Protein AF-A0A645C8P0-F1 (afdb_monomer_lite)

Foldseek 3Di:
DAQADAQCADDCPPSRRDCPVVLVVVVVPDDPVSSCRHYPVSVVCVVVVHDDPDDDPPVPPDPPCPPPDVVVVVPD

Structure (mmCIF, N/CA/C/O backbone):
data_AF-A0A645C8P0-F1
#
_entry.id   AF-A0A645C8P0-F1
#
loop_
_atom_site.group_PDB
_atom_site.id
_atom_site.type_symbol
_atom_site.label_atom_id
_atom_site.lab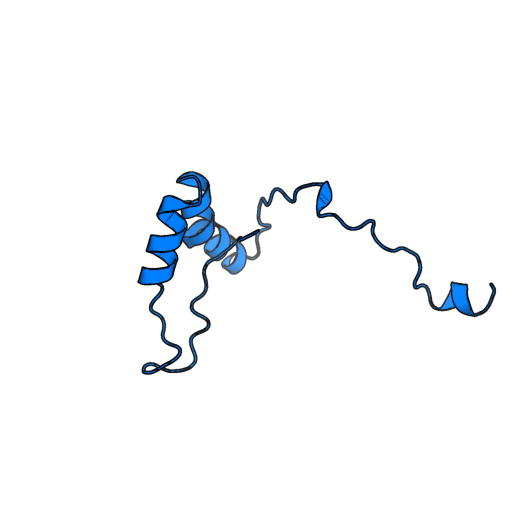el_alt_id
_atom_site.label_comp_id
_atom_site.label_asym_id
_atom_site.label_entity_id
_atom_site.label_seq_id
_atom_site.pdbx_PDB_ins_code
_atom_site.Cartn_x
_atom_site.Cartn_y
_atom_site.Cartn_z
_atom_site.occupancy
_atom_site.B_iso_or_equiv
_atom_site.auth_seq_id
_atom_site.auth_comp_id
_atom_site.auth_asym_id
_atom_site.auth_atom_id
_atom_site.pdbx_PDB_model_num
ATOM 1 N N . MET A 1 1 ? -13.536 4.266 0.328 1.00 74.88 1 MET A N 1
ATOM 2 C CA . MET A 1 1 ? -12.856 3.510 1.402 1.00 74.88 1 MET A CA 1
ATOM 3 C C . MET A 1 1 ? -11.548 2.973 0.838 1.00 74.88 1 MET A C 1
ATOM 5 O O . MET A 1 1 ? -11.562 2.536 -0.305 1.00 74.88 1 MET A O 1
ATOM 9 N N . VAL A 1 2 ? -10.433 3.084 1.565 1.00 85.00 2 VAL A N 1
ATOM 10 C CA . VAL A 1 2 ? -9.107 2.626 1.102 1.00 85.00 2 VAL A CA 1
ATOM 11 C C . VAL A 1 2 ? -8.676 1.452 1.973 1.00 85.00 2 VAL A C 1
ATOM 13 O O . VAL A 1 2 ? -8.732 1.560 3.195 1.00 85.00 2 VAL A O 1
ATOM 16 N 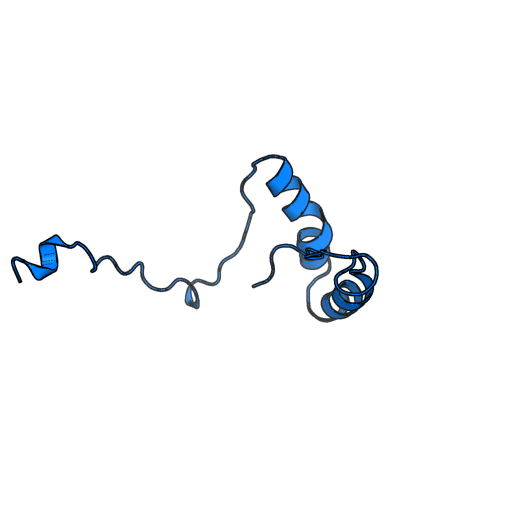N . HIS A 1 3 ? -8.270 0.347 1.348 1.00 90.19 3 HIS A N 1
ATOM 17 C CA . HIS A 1 3 ? -7.904 -0.889 2.049 1.00 90.19 3 HIS A CA 1
ATOM 18 C C . HIS A 1 3 ? -6.439 -1.262 1.901 1.00 90.19 3 HIS A C 1
ATOM 20 O O . HIS A 1 3 ? -5.875 -1.834 2.818 1.00 90.19 3 HIS A O 1
ATOM 26 N N . PHE A 1 4 ? -5.807 -0.935 0.785 1.00 92.50 4 PHE A N 1
ATOM 27 C CA . PHE A 1 4 ? -4.384 -1.161 0.596 1.00 92.50 4 PHE A CA 1
ATOM 28 C C . PHE A 1 4 ? -3.810 -0.058 -0.285 1.00 92.50 4 PHE A C 1
ATOM 30 O O . PHE A 1 4 ? -4.546 0.609 -1.020 1.00 92.50 4 PHE A O 1
ATOM 37 N N . LEU A 1 5 ? -2.500 0.144 -0.193 1.00 93.50 5 LEU A N 1
ATOM 38 C CA . LEU A 1 5 ? -1.749 1.031 -1.069 1.00 93.50 5 LEU A CA 1
ATOM 39 C C . LEU A 1 5 ? -0.912 0.185 -2.030 1.00 93.50 5 LEU A C 1
ATOM 41 O O . LEU A 1 5 ? -0.038 -0.562 -1.602 1.00 93.50 5 LEU A O 1
ATOM 45 N N . GLY A 1 6 ? -1.193 0.308 -3.324 1.00 93.19 6 GLY A N 1
ATOM 46 C CA . GLY A 1 6 ? -0.424 -0.319 -4.397 1.00 93.19 6 GLY A CA 1
ATOM 47 C C . GLY A 1 6 ? 0.230 0.736 -5.283 1.00 93.19 6 GLY A C 1
ATOM 48 O O . GLY A 1 6 ? -0.282 1.847 -5.408 1.00 93.19 6 GLY A O 1
ATOM 49 N N . THR A 1 7 ? 1.358 0.385 -5.896 1.00 93.81 7 THR A N 1
ATOM 50 C CA . THR A 1 7 ? 2.111 1.277 -6.793 1.00 93.81 7 THR A CA 1
ATOM 51 C C . THR A 1 7 ? 1.479 1.395 -8.173 1.00 93.81 7 THR A C 1
ATOM 53 O O . THR A 1 7 ? 1.630 2.417 -8.834 1.00 93.81 7 THR A O 1
ATOM 56 N N . ASP A 1 8 ? 0.801 0.332 -8.619 1.00 92.44 8 ASP A N 1
ATOM 57 C CA . ASP A 1 8 ? 0.332 0.181 -9.998 1.00 92.44 8 ASP A CA 1
ATOM 58 C C . ASP A 1 8 ? 1.463 0.454 -11.021 1.00 92.44 8 A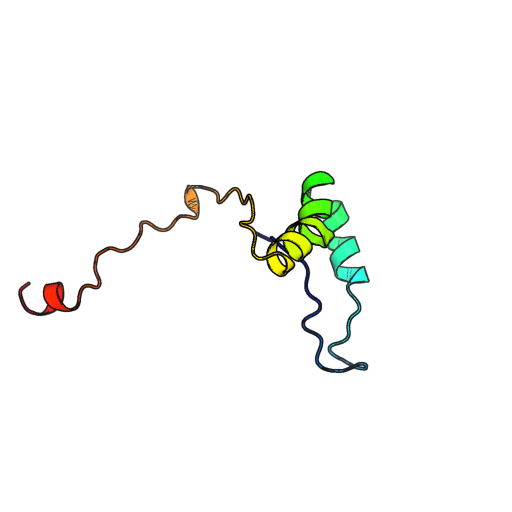SP A C 1
ATOM 60 O O . ASP A 1 8 ? 1.296 1.119 -12.053 1.00 92.44 8 ASP A O 1
ATOM 64 N N . ALA A 1 9 ? 2.668 -0.018 -10.684 1.00 93.00 9 ALA A N 1
ATOM 65 C CA . ALA A 1 9 ? 3.874 0.246 -11.450 1.00 93.00 9 ALA A CA 1
ATOM 66 C C . ALA A 1 9 ? 3.899 -0.536 -12.776 1.00 93.00 9 ALA A C 1
ATOM 68 O O . ALA A 1 9 ? 3.610 -1.729 -12.813 1.00 93.00 9 ALA A O 1
ATOM 69 N N . ILE A 1 10 ? 4.295 0.138 -13.858 1.00 91.62 10 ILE A N 1
ATOM 70 C CA . ILE A 1 10 ? 4.482 -0.424 -15.208 1.00 91.62 10 ILE A CA 1
ATOM 71 C C . ILE A 1 10 ? 5.887 -0.114 -15.755 1.00 91.62 10 ILE A C 1
ATOM 73 O O . ILE A 1 10 ? 6.405 -0.871 -16.573 1.00 91.62 10 ILE A O 1
ATOM 77 N N . SER A 1 11 ? 6.525 0.985 -15.330 1.00 90.38 11 SER A N 1
ATOM 78 C CA . SER A 1 11 ? 7.860 1.375 -15.803 1.00 90.38 11 SER A CA 1
ATOM 79 C C . SER A 1 11 ? 8.620 2.219 -14.779 1.00 90.38 11 SER A C 1
ATOM 81 O O . SER A 1 11 ? 8.028 2.958 -14.000 1.00 90.38 11 SER A O 1
ATOM 83 N N . ILE A 1 12 ? 9.951 2.163 -14.808 1.00 82.44 12 ILE A N 1
ATOM 84 C CA . ILE A 1 12 ? 10.800 2.842 -13.812 1.00 82.44 12 ILE A CA 1
ATOM 85 C C . ILE A 1 12 ? 10.703 4.378 -13.907 1.00 82.44 12 ILE A C 1
ATOM 87 O O . ILE A 1 12 ? 10.790 5.070 -12.896 1.00 82.44 12 ILE A O 1
ATOM 91 N N . GLU A 1 13 ? 10.485 4.927 -15.103 1.00 83.31 13 GLU A N 1
ATOM 92 C CA . GLU A 1 13 ? 10.556 6.377 -15.345 1.00 83.31 13 GLU A CA 1
ATOM 93 C C . GLU A 1 13 ? 9.227 7.121 -15.163 1.00 83.31 13 GLU A C 1
ATOM 95 O O . GLU A 1 13 ? 9.228 8.327 -14.932 1.00 83.31 13 GLU A O 1
ATOM 100 N N . ARG A 1 14 ? 8.081 6.436 -15.296 1.00 80.88 14 ARG A N 1
ATOM 101 C CA . ARG A 1 14 ? 6.753 7.075 -15.226 1.00 80.88 14 ARG A CA 1
ATOM 102 C C . ARG A 1 14 ? 5.888 6.464 -14.136 1.00 80.88 14 ARG A C 1
ATOM 104 O O . ARG A 1 14 ? 5.606 7.107 -13.134 1.00 80.88 14 ARG A O 1
ATOM 111 N N . ARG A 1 15 ? 5.452 5.221 -14.342 1.00 86.81 15 ARG A N 1
ATOM 112 C CA . ARG A 1 15 ? 4.605 4.481 -13.398 1.00 86.81 15 ARG A CA 1
ATOM 113 C C . ARG A 1 15 ? 5.493 3.578 -12.562 1.00 86.81 15 ARG A C 1
ATOM 115 O O . ARG A 1 15 ? 5.579 2.387 -12.852 1.00 86.81 15 ARG A O 1
ATOM 122 N N . ASN A 1 16 ? 6.202 4.169 -11.608 1.00 92.00 16 ASN A N 1
ATOM 123 C CA . ASN A 1 16 ? 7.219 3.479 -10.822 1.00 92.00 16 ASN A CA 1
ATOM 124 C C . ASN A 1 16 ? 6.677 2.995 -9.471 1.00 92.00 16 ASN A C 1
ATOM 126 O O . ASN A 1 16 ? 5.479 3.052 -9.202 1.00 92.00 16 ASN A O 1
ATOM 130 N N . THR A 1 17 ? 7.565 2.462 -8.635 1.00 92.81 17 THR A N 1
ATOM 131 C CA . THR A 1 17 ? 7.210 1.873 -7.342 1.00 92.81 17 THR A CA 1
ATOM 132 C C . THR A 1 17 ? 7.199 2.870 -6.181 1.00 92.81 17 THR A C 1
ATOM 134 O O . THR A 1 17 ? 7.065 2.447 -5.035 1.00 92.81 17 THR A O 1
ATOM 137 N N . ASP A 1 18 ? 7.374 4.170 -6.427 1.00 93.69 18 ASP A N 1
ATOM 138 C CA . ASP A 1 18 ? 7.428 5.164 -5.356 1.00 93.69 18 ASP A CA 1
ATOM 139 C C . ASP A 1 18 ? 6.029 5.472 -4.805 1.00 93.69 18 ASP A C 1
ATOM 141 O O . ASP A 1 18 ? 5.159 6.020 -5.481 1.00 93.69 18 ASP A O 1
ATOM 145 N N . THR A 1 19 ? 5.827 5.154 -3.527 1.00 93.94 19 THR A N 1
ATOM 146 C CA . THR A 1 19 ? 4.590 5.439 -2.791 1.00 93.94 19 THR A CA 1
ATOM 147 C C . THR A 1 19 ? 4.744 6.564 -1.766 1.00 93.94 19 THR A C 1
ATOM 149 O O . THR A 1 19 ? 3.811 6.825 -1.002 1.00 93.94 19 THR A O 1
ATOM 152 N N . SER A 1 20 ? 5.893 7.242 -1.705 1.00 93.56 20 SER A N 1
ATOM 153 C CA . SER A 1 20 ? 6.236 8.197 -0.637 1.00 93.56 20 SER A CA 1
ATOM 154 C C . SER A 1 20 ? 5.237 9.350 -0.533 1.00 93.56 20 SER A C 1
ATOM 156 O O . SER A 1 20 ? 4.775 9.695 0.560 1.00 93.56 20 SER A O 1
ATOM 158 N N . SER A 1 21 ? 4.841 9.912 -1.677 1.00 92.75 21 SER A N 1
ATOM 159 C CA . SER A 1 21 ? 3.859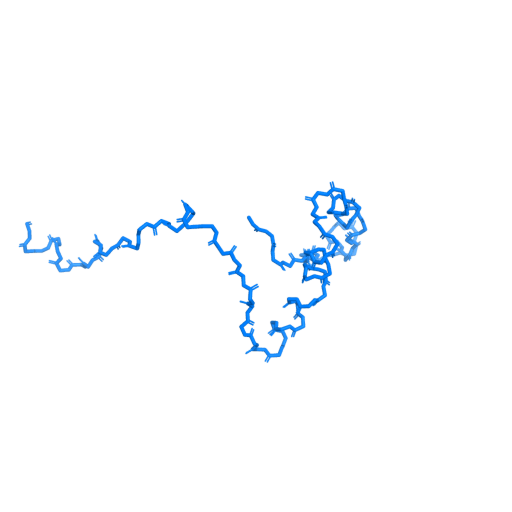 11.001 -1.746 1.00 92.75 21 SER A CA 1
ATOM 160 C C . SER A 1 21 ? 2.476 10.565 -1.254 1.00 92.75 21 SER A C 1
ATOM 162 O O . SER A 1 21 ? 1.836 11.284 -0.483 1.00 92.75 21 SER A O 1
ATOM 164 N N . ALA A 1 22 ? 2.034 9.361 -1.631 1.00 92.38 22 ALA A N 1
ATOM 165 C CA . ALA A 1 22 ? 0.762 8.801 -1.180 1.00 92.38 22 ALA A CA 1
ATOM 166 C C . ALA A 1 22 ? 0.779 8.506 0.328 1.00 92.38 22 ALA A C 1
ATOM 168 O O . ALA A 1 22 ? -0.164 8.850 1.041 1.00 92.38 22 ALA A O 1
ATOM 169 N N . LEU A 1 23 ? 1.884 7.954 0.839 1.00 94.00 23 LEU A N 1
ATOM 170 C CA . LEU A 1 23 ? 2.066 7.692 2.265 1.00 94.00 23 LEU A CA 1
ATOM 171 C C . LEU A 1 23 ? 1.992 8.986 3.089 1.00 94.00 23 LEU A C 1
ATOM 173 O O . LEU A 1 23 ? 1.317 9.030 4.119 1.00 94.00 23 LEU A O 1
ATOM 177 N N . LYS A 1 24 ? 2.646 10.058 2.624 1.00 94.50 24 LYS A N 1
ATOM 178 C CA . LYS A 1 24 ? 2.581 11.380 3.264 1.00 94.50 24 LYS A CA 1
ATOM 179 C C . LYS A 1 24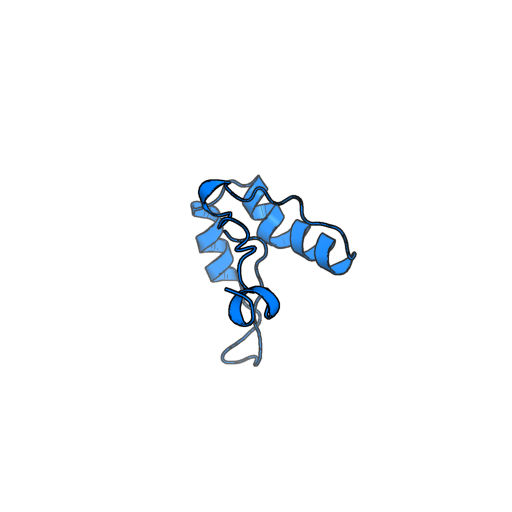 ? 1.154 11.934 3.276 1.00 94.50 24 LYS A C 1
ATOM 181 O O . LYS A 1 24 ? 0.733 12.485 4.289 1.00 94.50 24 LYS A O 1
ATOM 186 N N . ALA A 1 25 ? 0.403 11.754 2.190 1.00 92.62 25 ALA A N 1
ATOM 187 C CA . ALA A 1 25 ? -0.992 12.180 2.114 1.00 92.62 25 ALA A CA 1
ATOM 188 C C . ALA A 1 25 ? -1.913 11.386 3.059 1.00 92.62 25 ALA A C 1
ATOM 190 O O . ALA A 1 25 ? -2.840 11.964 3.625 1.00 92.62 25 ALA A O 1
ATOM 191 N N . LEU A 1 26 ? -1.663 10.086 3.250 1.00 93.00 26 LEU A N 1
ATOM 192 C CA . LEU A 1 26 ? -2.457 9.233 4.140 1.00 93.00 26 LEU A CA 1
ATOM 193 C C . LEU A 1 26 ? -2.201 9.529 5.622 1.00 93.00 26 LEU A C 1
ATOM 195 O O . LEU A 1 26 ? -3.160 9.597 6.386 1.00 93.00 26 LEU A O 1
ATOM 199 N N . LYS A 1 27 ? -0.947 9.783 6.024 1.00 93.06 27 LYS A N 1
ATOM 200 C CA . LYS A 1 27 ? -0.565 10.059 7.426 1.00 93.06 27 LYS A CA 1
ATOM 201 C C . LYS A 1 27 ? -1.378 11.172 8.102 1.00 93.06 27 LYS A C 1
ATOM 203 O O . LYS A 1 27 ? -1.550 11.130 9.311 1.00 93.06 27 LYS A O 1
ATOM 208 N N . GLY A 1 28 ? -1.868 12.155 7.344 1.00 90.00 28 GLY A N 1
ATOM 209 C CA . GLY A 1 28 ? -2.693 13.255 7.865 1.00 90.00 28 GLY A CA 1
ATOM 210 C C . GLY A 1 28 ? -4.205 13.068 7.711 1.00 90.00 28 GLY A C 1
ATOM 211 O O . GLY A 1 28 ? -4.957 13.977 8.044 1.00 90.00 28 GLY A O 1
ATOM 212 N N . LYS A 1 29 ? -4.661 11.944 7.146 1.00 93.19 29 LYS A N 1
ATOM 213 C CA . LYS A 1 29 ? -6.069 11.719 6.775 1.00 93.19 29 LYS A CA 1
ATOM 214 C C . LYS A 1 29 ? -6.705 10.509 7.445 1.00 93.19 29 LYS A C 1
ATOM 216 O O . LYS A 1 29 ? -7.927 10.394 7.425 1.00 93.19 29 LYS A O 1
ATOM 221 N N . VAL A 1 30 ? -5.901 9.599 7.984 1.00 91.62 30 VAL A N 1
ATOM 222 C CA . VAL A 1 30 ? -6.385 8.372 8.623 1.00 91.62 30 VAL A CA 1
ATOM 223 C C . VAL A 1 30 ? -5.736 8.197 9.991 1.00 91.62 30 VAL A C 1
ATOM 225 O O . VAL A 1 30 ? -4.642 8.705 10.233 1.00 91.62 30 VAL A O 1
ATOM 228 N N . ALA A 1 31 ? -6.411 7.467 10.878 1.00 91.88 31 ALA A N 1
ATOM 229 C CA . ALA A 1 31 ? -5.847 7.080 12.165 1.00 91.88 31 ALA A CA 1
ATOM 230 C C . ALA A 1 31 ? -4.584 6.208 11.972 1.00 91.88 31 ALA A C 1
ATOM 232 O O . ALA A 1 31 ? -4.516 5.470 10.981 1.00 91.88 31 ALA A O 1
ATOM 233 N N . PRO A 1 32 ? -3.596 6.257 12.883 1.00 91.75 32 PRO A N 1
ATOM 234 C CA . PRO A 1 32 ? -2.369 5.464 12.779 1.00 91.75 32 PRO A CA 1
ATOM 235 C C . PRO A 1 32 ? -2.610 3.962 12.565 1.00 91.75 32 PRO A C 1
ATOM 237 O O . PRO A 1 32 ? -1.952 3.345 11.730 1.00 91.75 32 PRO A O 1
ATOM 240 N N . GLU A 1 33 ? -3.608 3.389 13.235 1.00 91.00 33 GLU A N 1
ATOM 241 C CA . GLU A 1 33 ? -3.973 1.972 13.127 1.00 91.00 33 GLU A CA 1
ATOM 242 C C . GLU A 1 33 ? -4.546 1.648 11.739 1.00 91.00 33 GLU A C 1
ATOM 244 O O . GLU A 1 33 ? -4.277 0.596 11.157 1.00 91.00 33 GLU A O 1
ATOM 249 N N . ALA A 1 34 ? -5.320 2.575 11.166 1.00 91.25 34 ALA A N 1
ATOM 250 C CA . ALA A 1 34 ? -5.824 2.448 9.803 1.00 91.25 34 ALA A CA 1
ATOM 251 C C . ALA A 1 34 ? -4.691 2.584 8.775 1.00 91.25 34 ALA A C 1
ATOM 253 O O . ALA A 1 34 ? -4.688 1.871 7.772 1.00 91.25 34 ALA A O 1
ATOM 254 N N . LEU A 1 35 ? -3.714 3.462 9.030 1.00 93.94 35 LEU A N 1
ATOM 255 C CA . LEU A 1 35 ? -2.537 3.611 8.179 1.00 93.94 35 LEU A CA 1
ATOM 256 C C . LEU A 1 35 ? -1.736 2.309 8.120 1.00 93.94 35 LEU A C 1
ATOM 258 O O . LEU A 1 35 ? -1.443 1.845 7.022 1.00 93.94 35 LEU A O 1
ATOM 262 N N . GLU A 1 36 ? -1.427 1.708 9.272 1.00 93.31 36 GLU A N 1
ATOM 263 C CA . GLU A 1 36 ? -0.710 0.430 9.363 1.00 93.31 36 GLU A CA 1
ATOM 264 C C . GLU A 1 36 ? -1.437 -0.683 8.596 1.00 93.31 36 GLU A C 1
ATOM 266 O O . GLU A 1 36 ? -0.821 -1.421 7.817 1.00 93.31 36 GLU A O 1
ATOM 271 N N . ARG A 1 37 ? -2.769 -0.752 8.734 1.00 93.19 37 ARG A N 1
ATOM 272 C CA . ARG A 1 37 ? -3.586 -1.703 7.973 1.00 93.19 37 ARG A CA 1
ATOM 273 C C . ARG A 1 37 ? -3.476 -1.492 6.462 1.00 93.19 37 ARG A C 1
ATOM 275 O O . ARG A 1 37 ? -3.284 -2.465 5.736 1.00 93.19 37 ARG A O 1
ATOM 282 N N . ILE A 1 38 ? -3.557 -0.243 5.996 1.00 93.75 38 ILE A N 1
ATOM 283 C CA . ILE A 1 38 ? -3.495 0.117 4.568 1.00 93.75 38 ILE A CA 1
ATOM 284 C C . ILE A 1 38 ? -2.121 -0.180 3.955 1.00 93.75 38 ILE A C 1
ATOM 286 O O . ILE A 1 38 ? -2.042 -0.610 2.806 1.00 93.75 38 ILE A O 1
ATOM 290 N N . VAL A 1 39 ? -1.032 0.079 4.678 1.00 94.62 39 VAL A N 1
ATOM 291 C CA . VAL A 1 39 ? 0.322 -0.015 4.102 1.00 94.62 39 VAL A CA 1
ATOM 292 C C . VAL A 1 39 ? 0.955 -1.396 4.256 1.00 94.62 39 VAL A C 1
ATOM 294 O O . VAL A 1 39 ? 1.898 -1.695 3.532 1.00 94.62 39 VAL A O 1
ATOM 297 N N . SER A 1 40 ? 0.468 -2.221 5.189 1.00 93.62 40 SER A N 1
ATOM 298 C CA . SER A 1 40 ? 1.119 -3.487 5.544 1.00 93.62 40 SER A CA 1
ATOM 299 C C . SER A 1 40 ? 0.129 -4.632 5.768 1.00 93.62 40 SER A C 1
ATOM 301 O O . SER A 1 40 ? 0.096 -5.580 4.980 1.00 93.62 40 SER A O 1
ATOM 303 N N . VAL A 1 41 ? -0.715 -4.548 6.805 1.00 93.94 41 VAL A N 1
ATOM 304 C CA . VAL A 1 41 ? -1.483 -5.713 7.296 1.00 93.94 41 VAL A CA 1
ATOM 305 C C . VAL A 1 41 ? -2.413 -6.288 6.230 1.00 93.94 41 VAL A C 1
ATOM 307 O O . VAL A 1 41 ? -2.477 -7.505 6.057 1.00 93.94 41 VAL A O 1
ATOM 310 N N . ASN A 1 42 ? -3.114 -5.431 5.486 1.00 94.31 42 ASN A N 1
ATOM 311 C CA . ASN A 1 42 ? -4.078 -5.893 4.492 1.00 94.31 42 ASN A CA 1
ATOM 312 C C . ASN A 1 42 ? -3.386 -6.546 3.290 1.00 94.31 42 ASN A C 1
ATOM 314 O O . ASN A 1 42 ? -3.858 -7.566 2.797 1.00 94.31 42 ASN A O 1
ATOM 318 N N . SER A 1 43 ? -2.241 -6.017 2.856 1.00 93.69 43 SER A N 1
ATOM 319 C CA . SER A 1 43 ? -1.447 -6.628 1.786 1.00 93.69 43 SER A CA 1
ATOM 320 C C . SER A 1 43 ? -0.942 -8.016 2.190 1.00 93.69 43 SER A C 1
ATOM 322 O O . SER A 1 43 ? -1.051 -8.954 1.403 1.00 93.69 43 SER A O 1
ATOM 324 N N . GLN A 1 44 ? -0.472 -8.178 3.433 1.00 95.12 44 GLN A N 1
ATOM 325 C CA . GLN A 1 44 ? -0.047 -9.480 3.958 1.00 95.12 44 GLN A CA 1
ATOM 326 C C . GLN A 1 44 ? -1.208 -10.484 3.998 1.00 95.12 44 GLN A C 1
ATOM 328 O O . GLN A 1 44 ? -1.063 -11.620 3.555 1.00 95.12 44 GLN A O 1
ATOM 333 N N . ALA A 1 45 ? -2.383 -10.060 4.468 1.00 94.94 45 ALA A N 1
ATOM 334 C CA . ALA A 1 45 ? -3.569 -10.910 4.484 1.00 94.94 45 ALA A CA 1
ATOM 335 C C . ALA A 1 45 ? -4.011 -11.336 3.070 1.00 94.94 45 ALA A C 1
ATOM 337 O O . ALA A 1 45 ? -4.391 -12.490 2.889 1.00 94.94 45 ALA A O 1
ATOM 338 N N . ILE A 1 46 ? -3.900 -10.457 2.062 1.00 94.06 46 ILE A N 1
ATOM 339 C CA . ILE A 1 46 ? -4.165 -10.804 0.652 1.00 94.06 46 ILE A CA 1
ATOM 340 C C . ILE A 1 46 ? -3.193 -11.888 0.165 1.00 94.06 46 ILE A C 1
ATOM 342 O O . ILE A 1 46 ? -3.632 -12.871 -0.428 1.00 94.06 46 ILE A O 1
ATOM 346 N N . ILE A 1 47 ? -1.892 -11.735 0.438 1.00 95.94 47 ILE A N 1
ATOM 347 C CA . ILE A 1 47 ? -0.856 -12.714 0.058 1.00 95.94 47 ILE A CA 1
ATOM 348 C C . ILE A 1 47 ? -1.124 -14.080 0.706 1.00 95.94 47 ILE A C 1
ATOM 350 O O . ILE A 1 47 ? -0.943 -15.119 0.077 1.00 95.94 47 ILE A O 1
ATOM 354 N N . GLU A 1 48 ? -1.599 -14.082 1.949 1.00 97.19 48 GLU A N 1
ATOM 355 C CA . GLU A 1 48 ? -1.914 -15.289 2.718 1.00 97.19 48 GLU A CA 1
ATOM 356 C C . GLU A 1 48 ? -3.314 -15.861 2.431 1.00 97.19 48 GLU A C 1
ATOM 358 O O . GLU A 1 48 ? -3.734 -16.809 3.095 1.00 97.19 48 GLU A O 1
ATOM 363 N N . ASN A 1 49 ? -4.054 -15.299 1.466 1.00 95.50 49 ASN A N 1
ATOM 364 C CA . ASN A 1 49 ? -5.433 -15.681 1.144 1.00 95.50 49 ASN A CA 1
ATOM 365 C C . ASN A 1 49 ? -6.374 -15.647 2.371 1.00 95.50 49 ASN A C 1
ATOM 367 O O . ASN A 1 49 ? -7.243 -16.505 2.549 1.00 95.50 49 ASN A O 1
ATOM 371 N N . ARG A 1 50 ? -6.186 -14.654 3.247 1.00 95.06 50 ARG A N 1
ATOM 372 C CA . ARG A 1 50 ? -7.024 -14.405 4.424 1.00 95.06 50 ARG A CA 1
ATOM 373 C C . ARG A 1 50 ? -8.031 -13.293 4.151 1.00 95.06 50 ARG A C 1
ATOM 375 O O . ARG A 1 50 ? -7.771 -12.355 3.400 1.00 95.06 50 ARG A O 1
ATOM 382 N N . TYR A 1 51 ? -9.184 -13.376 4.812 1.00 90.19 51 TYR A N 1
ATOM 383 C CA . TYR A 1 51 ? -10.178 -12.307 4.773 1.00 90.19 51 TYR A CA 1
ATOM 384 C C . TYR A 1 51 ? -9.637 -11.024 5.405 1.00 90.19 51 TYR A C 1
ATOM 386 O O . TYR A 1 51 ? -8.981 -11.056 6.448 1.00 90.19 51 TYR A O 1
ATOM 394 N N . LEU A 1 52 ? -9.969 -9.890 4.787 1.00 88.31 52 LEU A N 1
ATOM 395 C CA . LEU A 1 52 ? -9.736 -8.577 5.371 1.00 88.31 52 LEU A CA 1
ATOM 396 C C . LEU A 1 52 ? -10.873 -8.239 6.333 1.00 88.31 52 LEU A C 1
ATOM 398 O O . LEU A 1 52 ? -12.047 -8.318 5.971 1.00 88.31 52 LEU A O 1
ATOM 402 N N . ASP A 1 53 ? -10.519 -7.810 7.538 1.00 77.94 53 ASP A N 1
ATOM 403 C CA . ASP A 1 53 ? -11.464 -7.220 8.480 1.00 77.94 53 ASP A CA 1
ATOM 404 C C . ASP A 1 53 ? -11.742 -5.766 8.066 1.00 77.94 53 ASP A C 1
ATOM 406 O O . ASP A 1 53 ? -10.997 -4.837 8.404 1.00 77.94 53 ASP A O 1
ATOM 410 N N . VAL A 1 54 ? -12.777 -5.589 7.240 1.00 76.81 54 VAL A N 1
ATOM 411 C CA . VAL A 1 54 ? -13.174 -4.298 6.671 1.00 76.81 54 VAL A CA 1
ATOM 412 C C . VAL A 1 54 ? -14.547 -3.879 7.171 1.00 76.81 54 VAL A C 1
ATOM 414 O O . VAL A 1 54 ? -15.559 -4.530 6.919 1.00 76.81 54 VAL A O 1
ATOM 417 N N . HIS A 1 55 ? -14.588 -2.732 7.845 1.00 71.56 55 HIS A N 1
ATOM 418 C CA . HIS A 1 55 ? -15.841 -2.108 8.236 1.00 71.56 55 HIS A CA 1
ATOM 419 C C . HIS A 1 55 ? -16.411 -1.321 7.053 1.00 71.56 55 HIS A C 1
ATOM 421 O O . HIS A 1 55 ? -16.002 -0.190 6.798 1.00 71.56 55 HIS A O 1
ATOM 427 N N . VAL A 1 56 ? -17.333 -1.928 6.303 1.00 67.31 56 VAL A N 1
ATOM 428 C CA . VAL A 1 56 ? -18.082 -1.234 5.248 1.00 67.31 56 VAL A CA 1
ATOM 429 C C . VAL A 1 56 ? -19.229 -0.456 5.908 1.00 67.31 56 VAL A C 1
ATOM 431 O O . VAL A 1 56 ? -20.081 -1.086 6.541 1.00 67.31 56 VAL A O 1
ATOM 434 N N . PRO A 1 57 ? -19.286 0.885 5.785 1.00 68.56 57 PRO A N 1
ATOM 435 C CA . PRO A 1 57 ? -20.420 1.665 6.273 1.00 68.56 57 PRO A CA 1
ATOM 436 C C . PRO A 1 57 ? -21.721 1.147 5.662 1.00 68.56 57 PRO A C 1
ATOM 438 O O . PRO A 1 57 ? -21.806 0.954 4.446 1.00 68.56 57 PRO A O 1
ATOM 441 N N . LYS A 1 58 ? -22.740 0.920 6.497 1.00 67.19 58 LYS A N 1
ATOM 442 C CA . LYS A 1 58 ? -24.019 0.349 6.052 1.00 67.19 58 LYS A CA 1
ATOM 443 C C . LYS A 1 58 ? -24.708 1.214 4.996 1.00 67.19 58 LYS A C 1
ATOM 445 O O . LYS A 1 58 ? -25.447 0.667 4.186 1.00 67.19 58 LYS A O 1
ATOM 450 N N . GLU A 1 59 ? -24.443 2.523 4.958 1.00 67.69 59 GLU A N 1
ATOM 451 C CA . GLU A 1 59 ? -25.018 3.422 3.949 1.00 67.69 59 GLU A CA 1
ATOM 4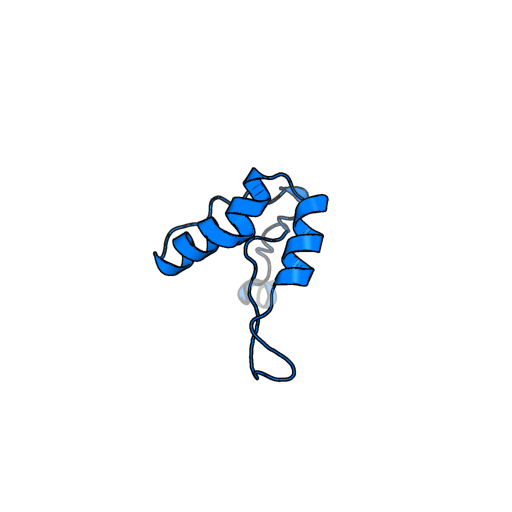52 C C . GLU A 1 59 ? -24.430 3.217 2.542 1.00 67.69 59 GLU A C 1
ATOM 454 O O . GLU A 1 59 ? -25.048 3.608 1.556 1.00 67.69 59 GLU A O 1
ATOM 459 N N . LEU A 1 60 ? -23.247 2.600 2.432 1.00 62.31 60 LEU A N 1
ATOM 460 C CA . LEU A 1 60 ? -22.603 2.274 1.153 1.00 62.31 60 LEU A CA 1
ATOM 461 C C . LEU A 1 60 ? -22.957 0.872 0.649 1.00 62.31 60 LEU A C 1
ATOM 463 O O . LEU A 1 60 ? -22.670 0.540 -0.503 1.00 62.31 60 LEU A O 1
ATOM 467 N N . CYS A 1 61 ? -23.591 0.051 1.488 1.00 58.22 61 CYS A N 1
ATOM 468 C CA . CYS A 1 61 ? -24.192 -1.196 1.055 1.00 58.22 61 CYS A CA 1
ATOM 469 C C . CYS A 1 61 ? -25.435 -0.855 0.229 1.00 58.22 61 CYS A C 1
ATOM 471 O O . CYS A 1 61 ? -26.538 -0.756 0.767 1.00 58.22 61 CYS A O 1
ATOM 473 N N . LEU A 1 62 ? -25.257 -0.669 -1.084 1.00 61.03 62 LEU A N 1
ATOM 474 C CA . LEU A 1 62 ? -26.384 -0.666 -2.011 1.00 61.03 62 LEU A CA 1
ATOM 475 C C . LEU A 1 62 ? -27.227 -1.912 -1.710 1.00 61.03 62 LEU A C 1
ATOM 477 O O . LEU A 1 62 ? -26.651 -3.000 -1.571 1.00 61.03 62 LEU A O 1
ATOM 481 N N . PRO A 1 63 ? -28.559 -1.783 -1.566 1.00 60.12 63 PRO A N 1
ATOM 482 C CA . PRO A 1 63 ? -29.406 -2.947 -1.398 1.00 60.12 63 PRO A CA 1
ATOM 483 C C . PRO A 1 63 ? -29.093 -3.884 -2.557 1.00 60.12 63 PRO A C 1
ATOM 485 O O . PRO A 1 63 ? -29.119 -3.470 -3.714 1.00 60.12 63 PRO A O 1
ATOM 488 N N . TYR A 1 64 ? -28.705 -5.114 -2.219 1.00 55.66 64 TYR A N 1
ATOM 489 C CA . TYR A 1 64 ? -28.409 -6.165 -3.180 1.00 55.66 64 TYR A CA 1
ATOM 490 C C . TYR A 1 64 ? -29.588 -6.218 -4.149 1.00 55.66 64 TYR A C 1
ATOM 492 O O . TYR A 1 64 ? -30.685 -6.622 -3.756 1.00 55.66 64 TYR A O 1
ATOM 500 N N . ASP A 1 65 ? -29.394 -5.715 -5.368 1.00 52.53 65 ASP A N 1
ATOM 501 C CA . ASP A 1 65 ? -30.460 -5.584 -6.350 1.00 52.53 65 ASP A CA 1
ATOM 502 C C . ASP A 1 65 ? -30.815 -6.998 -6.817 1.00 52.53 65 ASP A C 1
ATOM 504 O O . ASP A 1 65 ? -30.272 -7.534 -7.782 1.00 52.53 65 ASP A O 1
ATOM 508 N N . ARG A 1 66 ? -31.697 -7.661 -6.061 1.00 53.94 66 ARG A N 1
ATOM 509 C CA . ARG A 1 66 ? -32.202 -9.012 -6.334 1.00 53.94 66 ARG A CA 1
ATOM 510 C C . ARG A 1 66 ? -33.059 -9.064 -7.608 1.00 53.94 66 ARG A C 1
ATOM 512 O O . ARG A 1 66 ? -33.657 -10.098 -7.885 1.00 53.94 66 ARG A O 1
ATOM 519 N N . SER A 1 67 ? -33.123 -7.994 -8.401 1.00 52.28 67 SER A N 1
ATOM 520 C CA . SER A 1 67 ? -34.072 -7.849 -9.503 1.00 52.28 67 SER A CA 1
ATOM 521 C C . SER A 1 67 ? -33.433 -7.792 -10.894 1.00 52.28 67 SER A C 1
ATOM 523 O O . SER A 1 67 ? -33.861 -7.045 -11.764 1.00 52.28 67 SER A O 1
ATOM 525 N N . LYS A 1 68 ? -32.439 -8.642 -11.173 1.00 52.56 68 LYS A N 1
ATOM 526 C CA . LYS A 1 68 ? -32.078 -8.972 -12.569 1.00 52.56 68 LYS A CA 1
ATOM 527 C C . LYS A 1 68 ? -31.970 -10.474 -12.798 1.00 52.56 68 LYS A C 1
ATOM 529 O O . LYS A 1 68 ? -31.062 -10.950 -13.471 1.00 52.56 68 LYS A O 1
ATOM 534 N N . SER A 1 69 ? -32.917 -11.235 -12.250 1.00 57.38 69 SER A N 1
ATOM 535 C CA . SER A 1 69 ? -33.161 -12.583 -12.758 1.00 57.38 69 SER A CA 1
ATOM 536 C C . SER A 1 69 ? -33.784 -12.454 -14.144 1.00 57.38 69 SER A C 1
ATOM 538 O O . SER A 1 69 ? -34.824 -11.824 -14.307 1.00 57.38 69 SER A O 1
ATOM 540 N N . PHE A 1 70 ? -33.152 -13.051 -15.150 1.00 59.72 70 PHE A N 1
ATOM 541 C CA . PHE A 1 70 ? -33.635 -13.081 -16.534 1.00 59.72 70 PHE A CA 1
ATOM 542 C C . PHE A 1 70 ? -35.094 -13.581 -16.638 1.00 59.72 70 PHE A C 1
ATOM 544 O O . PHE A 1 70 ? -35.834 -13.178 -17.531 1.00 59.72 70 PHE A O 1
ATOM 551 N N . LEU A 1 71 ? -35.531 -14.394 -15.668 1.00 61.22 71 LEU A N 1
ATOM 552 C CA . LEU A 1 71 ? -36.891 -14.923 -15.562 1.00 61.22 71 LEU A CA 1
ATOM 553 C C . LEU A 1 71 ? -37.945 -13.863 -15.204 1.00 61.22 71 LEU A C 1
ATOM 555 O O . LEU A 1 71 ? -39.085 -13.992 -15.641 1.00 61.22 71 LEU A O 1
ATOM 559 N N . SER A 1 72 ? -37.596 -12.794 -14.477 1.00 57.81 72 SER A N 1
ATOM 560 C CA . SER A 1 72 ? -38.571 -11.751 -14.111 1.00 57.81 72 SER A CA 1
ATOM 561 C C . SER A 1 72 ? -38.942 -10.828 -15.276 1.00 57.81 72 SER A C 1
ATOM 563 O O . SER A 1 72 ? -39.894 -10.071 -15.160 1.00 57.81 72 SER A O 1
ATOM 565 N N . ARG A 1 73 ? -38.197 -10.875 -16.391 1.00 56.62 73 ARG A N 1
ATOM 566 C CA . ARG A 1 73 ? -38.509 -10.151 -17.639 1.00 56.62 73 ARG A CA 1
ATOM 567 C C . ARG A 1 73 ? -39.385 -10.943 -18.611 1.00 56.62 73 ARG A C 1
ATOM 569 O O . ARG A 1 73 ? -39.871 -10.362 -19.571 1.00 56.62 73 ARG A O 1
ATOM 576 N N . LEU A 1 74 ? -39.522 -12.253 -18.409 1.00 60.38 74 LEU A N 1
ATOM 577 C CA . LEU A 1 74 ? -40.231 -13.150 -19.329 1.00 60.38 74 LEU A CA 1
ATOM 578 C C . LEU A 1 74 ? -41.640 -13.514 -18.842 1.00 60.38 74 LEU A C 1
ATOM 580 O O . LEU A 1 74 ? -42.475 -13.905 -19.649 1.00 60.38 74 LEU A O 1
ATOM 584 N N . PHE A 1 75 ? -41.901 -13.368 -17.540 1.00 66.38 75 PHE A N 1
ATOM 585 C CA . PHE A 1 75 ? -43.183 -13.700 -16.906 1.00 66.38 75 PHE A CA 1
ATOM 586 C C . PHE A 1 75 ? -43.773 -12.543 -16.081 1.00 66.38 75 PHE A C 1
ATOM 588 O O . PHE A 1 75 ? -44.629 -12.778 -15.230 1.00 66.38 75 PHE A O 1
ATOM 595 N N . GLY A 1 76 ? -43.282 -11.319 -16.301 1.00 48.25 76 GLY A N 1
ATOM 596 C CA . GLY A 1 76 ? -43.793 -10.081 -15.710 1.00 48.25 76 GLY A CA 1
ATOM 597 C C . GLY A 1 76 ? -44.382 -9.181 -16.778 1.00 48.25 76 GLY A C 1
ATOM 598 O O . GLY A 1 76 ? -43.690 -9.003 -17.806 1.00 48.25 76 GLY A O 1
#

Organism: NCBI:txid1076179

Secondary structure (DSSP, 8-state):
-----------SSSS-S--HHHHHHHHTTS-HHHHHIIIIIHHHHHHTTPPP-----GGGS--------GGGGT--

Radius of gyration: 18.78 Å; chains: 1; bounding box: 55×29×32 Å

Sequence (76 aa):
MVHFLGTDAISIERRNTDTSSALKALKGKVAPEALERIVSVNSQAIIENRYLDVHVPKELCLPYDRSKSFLSRLFG

pLDDT: mean 82.2, std 15.13, range [48.25, 97.19]